Protein AF-A0A3D9KYX1-F1 (afdb_monomer_lite)

Foldseek 3Di:
DVVVVVVVVVVVVVVVCVVVVHDDPVPDPDPPDDPVVVVVVVVVVCVVVVVVLCVVLDVVLSVVLVVLLVVLVVLLVVLVVQCVVDDPSLVVSLVSLVVSLVSLVVSLVSLVVSLVVLVVVLVVVCVVVVDDDPVSVVVSNVSSVSSNVSSVVSNVVSVVSSVVSVVVSVVD

Organism: NCBI:txid1122208

pLDDT: mean 71.14, std 13.79, range [34.53, 92.5]

Sequence (172 aa):
MFTSNLGIFSELNSEYRRTAGLPPVSTLPAEGAPATFGTVICFTLIYTMMFELFVMGGPLFMGLITLTFLIALIVATVNAFAIFGGGEEAAKGLLRLSYVKSIGLLALVLGVLGQMIGLYSAFEAIQEMGSVSPAMLAGGLKVSSITTIWGLICYVLCLLVYLGLSAVAKKQ

Structure (mmCIF, N/CA/C/O backbone):
data_AF-A0A3D9KYX1-F1
#
_entry.id   AF-A0A3D9KYX1-F1
#
loop_
_atom_site.group_PDB
_atom_site.id
_atom_site.type_symbol
_atom_site.label_atom_id
_atom_site.label_alt_id
_atom_site.label_comp_id
_atom_site.label_asym_id
_atom_site.label_entity_id
_atom_site.label_seq_id
_atom_site.pdbx_PDB_ins_code
_atom_site.Cartn_x
_atom_site.Cartn_y
_atom_site.Cartn_z
_atom_site.occupancy
_atom_site.B_iso_or_equiv
_atom_site.auth_seq_id
_atom_site.auth_comp_id
_atom_site.auth_asym_id
_atom_site.auth_atom_id
_atom_site.pdbx_PDB_model_num
ATOM 1 N N . MET A 1 1 ? -10.817 -36.341 11.534 1.00 47.09 1 MET A N 1
ATOM 2 C CA . MET A 1 1 ? -11.054 -35.072 12.263 1.00 47.09 1 MET A CA 1
ATOM 3 C C . MET A 1 1 ? -11.520 -33.926 11.355 1.00 47.09 1 MET A C 1
ATOM 5 O O . MET A 1 1 ? -12.254 -33.075 11.827 1.00 47.09 1 MET A O 1
ATOM 9 N N . PHE A 1 2 ? -11.161 -33.901 10.060 1.00 34.53 2 PHE A N 1
ATOM 10 C CA . PHE A 1 2 ? -11.635 -32.878 9.105 1.00 34.53 2 PHE A CA 1
ATOM 11 C C . PHE A 1 2 ? -13.014 -33.195 8.483 1.00 34.53 2 PHE A C 1
ATOM 13 O O . PHE A 1 2 ? -13.771 -32.296 8.136 1.00 34.53 2 PHE A O 1
ATOM 20 N N . THR A 1 3 ? -13.381 -34.477 8.408 1.00 42.19 3 THR A N 1
ATOM 21 C CA . THR A 1 3 ? -14.666 -34.957 7.870 1.00 42.19 3 THR A CA 1
ATOM 22 C C . THR A 1 3 ? -15.859 -34.739 8.806 1.00 42.19 3 THR A C 1
ATOM 24 O O . THR A 1 3 ? -16.980 -34.600 8.333 1.00 42.19 3 THR A O 1
ATOM 27 N N . SER A 1 4 ? -15.636 -34.643 10.120 1.00 50.91 4 SER A N 1
ATOM 28 C CA . SER A 1 4 ? -16.695 -34.373 11.105 1.00 50.91 4 SER A CA 1
ATOM 29 C C . SER A 1 4 ? -17.150 -32.907 11.114 1.00 50.91 4 SER A C 1
ATOM 31 O O . SER A 1 4 ? -18.307 -32.635 11.410 1.00 50.91 4 SER A O 1
ATOM 33 N N . ASN A 1 5 ? -16.280 -31.960 10.736 1.00 46.38 5 ASN A N 1
ATOM 34 C CA . ASN A 1 5 ? -16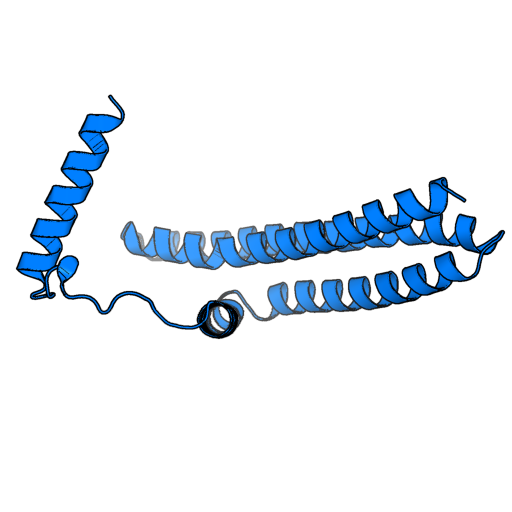.614 -30.528 10.714 1.00 46.38 5 ASN A CA 1
ATOM 35 C C . ASN A 1 5 ? -17.465 -30.116 9.499 1.00 46.38 5 ASN A C 1
ATOM 37 O O . ASN A 1 5 ? -18.283 -29.207 9.606 1.00 46.38 5 ASN A O 1
ATOM 41 N N . LEU A 1 6 ? -17.321 -30.800 8.358 1.00 55.62 6 LEU A N 1
ATOM 42 C CA . LEU A 1 6 ? -18.147 -30.557 7.165 1.00 55.62 6 LEU A CA 1
ATOM 43 C C . LEU A 1 6 ? -19.607 -30.999 7.355 1.00 55.62 6 LEU A C 1
ATOM 45 O O . LEU A 1 6 ? -20.512 -30.330 6.861 1.00 55.62 6 LEU A O 1
ATOM 49 N N . GLY A 1 7 ? -19.837 -32.080 8.110 1.00 57.59 7 GLY A N 1
ATOM 50 C CA . GLY A 1 7 ? -21.184 -32.548 8.453 1.00 57.59 7 GLY A CA 1
ATOM 51 C C . GLY A 1 7 ? -21.952 -31.522 9.286 1.00 57.59 7 GLY A C 1
ATOM 52 O O . GLY A 1 7 ? -23.058 -31.135 8.914 1.00 57.59 7 GLY A O 1
ATOM 53 N N . ILE A 1 8 ? -21.310 -30.982 10.326 1.00 64.88 8 ILE A N 1
ATOM 54 C CA . ILE A 1 8 ? -21.886 -29.946 11.198 1.00 64.88 8 ILE A CA 1
ATOM 55 C C . ILE A 1 8 ? -22.215 -28.677 10.399 1.00 64.88 8 ILE A C 1
ATOM 57 O O . ILE A 1 8 ? -23.277 -28.085 10.574 1.00 64.88 8 ILE A O 1
ATOM 61 N N . PHE A 1 9 ? -21.339 -28.277 9.472 1.00 54.66 9 PHE A N 1
ATOM 62 C CA . PHE A 1 9 ? -21.578 -27.109 8.620 1.00 54.66 9 PHE A CA 1
ATOM 63 C C . PHE A 1 9 ? -22.770 -27.315 7.670 1.00 54.66 9 PHE A C 1
ATOM 65 O O . PHE A 1 9 ? -23.537 -26.386 7.423 1.00 54.66 9 PHE A O 1
ATOM 72 N N . SER A 1 10 ? -22.957 -28.538 7.161 1.00 63.00 10 SER A N 1
ATOM 73 C CA . SER A 1 10 ? -24.098 -28.881 6.305 1.00 63.00 10 SER A CA 1
ATOM 74 C C . SER A 1 10 ? -25.427 -28.926 7.068 1.00 63.00 10 SER A C 1
ATOM 76 O O . SER A 1 10 ? -26.427 -28.415 6.560 1.00 63.00 10 SER A O 1
ATOM 78 N N . GLU A 1 11 ? -25.433 -29.441 8.304 1.00 70.75 11 GLU A N 1
ATOM 79 C CA . GLU A 1 11 ? -26.621 -29.451 9.164 1.00 70.75 11 GLU A CA 1
ATOM 80 C C . GLU A 1 11 ? -27.015 -28.035 9.582 1.00 70.75 11 GLU A C 1
ATOM 82 O O . GLU A 1 11 ? -28.165 -27.651 9.370 1.00 70.75 11 GLU A O 1
ATOM 87 N N . LEU A 1 12 ? -26.059 -27.219 10.047 1.00 70.56 12 LEU A N 1
ATOM 88 C CA . LEU A 1 12 ? -26.297 -25.818 10.417 1.00 70.56 12 LEU A CA 1
ATOM 89 C C . LEU A 1 12 ? -26.833 -24.992 9.243 1.00 70.56 12 LEU A C 1
ATOM 91 O O . LEU A 1 12 ? -27.751 -24.189 9.414 1.00 70.56 12 LEU A O 1
ATOM 95 N N . ASN A 1 13 ? -26.306 -25.209 8.036 1.00 68.06 13 ASN A N 1
ATOM 96 C CA . ASN A 1 13 ? -26.807 -24.548 6.833 1.00 68.06 13 ASN A CA 1
ATOM 97 C C . ASN A 1 13 ? -28.233 -25.012 6.475 1.00 68.06 13 ASN A C 1
ATOM 99 O O . ASN A 1 13 ? -29.047 -24.211 6.016 1.00 68.06 13 ASN A O 1
ATOM 103 N N . SER A 1 14 ? -28.567 -26.287 6.703 1.00 68.38 14 SER A N 1
ATOM 104 C CA . SER A 1 14 ? -29.925 -26.807 6.488 1.00 68.38 14 SER A CA 1
ATOM 105 C C . SER A 1 14 ? -30.936 -26.249 7.502 1.00 68.38 14 SER A C 1
ATOM 107 O O . SER A 1 14 ? -32.067 -25.926 7.129 1.00 68.38 14 SER A O 1
ATOM 109 N N . GLU A 1 15 ? -30.512 -26.067 8.755 1.00 74.56 15 GLU A N 1
ATOM 110 C CA . GLU A 1 15 ? -31.305 -25.509 9.854 1.00 74.56 15 GLU A CA 1
ATOM 111 C C . GLU A 1 15 ? -31.568 -24.008 9.631 1.00 74.56 15 GLU A C 1
ATOM 113 O O . GLU A 1 15 ? -32.704 -23.535 9.728 1.00 74.56 15 GLU A O 1
ATOM 118 N N . TYR A 1 16 ? -30.531 -23.257 9.235 1.00 70.69 16 TYR A N 1
ATOM 119 C CA . TYR A 1 16 ? -30.639 -21.837 8.883 1.00 70.69 16 TYR A CA 1
ATOM 120 C C . TYR A 1 16 ? -31.591 -21.616 7.703 1.00 70.69 16 TYR A C 1
ATOM 122 O O . TYR A 1 16 ? -32.438 -20.728 7.731 1.00 70.69 16 TYR A O 1
ATOM 130 N N . ARG A 1 17 ? -31.522 -22.459 6.669 1.00 65.50 17 ARG A N 1
ATOM 131 C CA . ARG A 1 17 ? -32.430 -22.340 5.517 1.00 65.50 17 ARG A CA 1
ATOM 132 C C . ARG A 1 17 ? -33.873 -22.696 5.864 1.00 65.50 17 ARG A C 1
ATOM 134 O O . ARG A 1 17 ? -34.776 -22.049 5.337 1.00 65.50 17 ARG A O 1
ATOM 141 N N . ARG A 1 18 ? -34.098 -23.657 6.771 1.00 72.62 18 ARG A N 1
ATOM 142 C CA . ARG A 1 18 ? -35.442 -23.975 7.287 1.00 72.62 18 ARG A CA 1
ATOM 143 C C . ARG A 1 18 ? -36.032 -22.832 8.112 1.00 72.62 18 ARG A C 1
ATOM 145 O O . ARG A 1 18 ? -37.211 -22.535 7.954 1.00 72.62 18 ARG A O 1
ATOM 152 N N . THR A 1 19 ? -35.227 -22.170 8.939 1.00 72.00 19 THR A N 1
ATOM 153 C CA . THR A 1 19 ? -35.673 -21.018 9.746 1.00 72.00 19 THR A CA 1
ATOM 154 C C . THR A 1 19 ? -35.854 -19.739 8.922 1.00 72.00 19 THR A C 1
ATOM 156 O O . THR A 1 19 ? -36.752 -18.955 9.211 1.00 72.00 19 THR A O 1
ATOM 159 N N . ALA A 1 20 ? -35.069 -19.551 7.859 1.00 71.56 20 ALA A N 1
ATOM 160 C CA . ALA A 1 20 ? -35.153 -18.398 6.960 1.00 71.56 20 ALA A CA 1
ATOM 161 C C . ALA A 1 20 ? -36.178 -18.552 5.814 1.00 71.56 20 ALA A C 1
ATOM 163 O O . ALA A 1 20 ? -36.307 -17.645 4.994 1.00 71.56 20 ALA A O 1
ATOM 164 N N . GLY A 1 21 ? -36.881 -19.689 5.713 1.00 73.50 21 GLY A N 1
ATOM 165 C CA . GLY A 1 21 ? -37.863 -19.942 4.647 1.00 73.50 21 GLY A CA 1
ATOM 166 C C . GLY A 1 21 ? -37.263 -20.009 3.235 1.00 73.50 21 GLY A C 1
ATOM 167 O O . GLY A 1 21 ? -37.966 -19.791 2.250 1.00 73.50 21 GLY A O 1
ATOM 168 N N . LEU A 1 22 ? -35.960 -20.281 3.120 1.00 72.94 22 LEU A N 1
ATOM 169 C CA . LEU A 1 22 ? -35.251 -20.326 1.843 1.00 72.94 22 LEU A CA 1
ATOM 170 C C . LEU A 1 22 ? -35.467 -21.686 1.156 1.00 72.94 22 LEU A C 1
ATOM 172 O O . LEU A 1 22 ? -35.410 -22.723 1.824 1.00 72.94 22 LEU A O 1
ATOM 176 N N . PRO A 1 23 ? -35.651 -21.722 -0.179 1.00 67.38 23 PRO A N 1
ATOM 177 C CA . PRO A 1 23 ? -35.839 -22.973 -0.910 1.00 67.38 23 PRO A CA 1
ATOM 178 C C . PRO A 1 23 ? -34.606 -23.886 -0.767 1.00 67.38 23 PRO A C 1
ATOM 180 O O . PRO A 1 23 ? -33.501 -23.383 -0.535 1.00 67.38 23 PRO A O 1
ATOM 183 N N . PRO A 1 24 ? -34.739 -25.218 -0.886 1.00 66.69 24 PRO A N 1
ATOM 184 C CA . PRO A 1 24 ? -33.610 -26.145 -0.784 1.00 66.69 24 PRO A CA 1
ATOM 185 C C . PRO A 1 24 ? -32.552 -25.889 -1.877 1.00 66.69 24 PRO A C 1
ATOM 187 O O . PRO A 1 24 ? -32.855 -25.394 -2.959 1.00 66.69 24 PRO A O 1
ATOM 190 N N . VAL A 1 25 ? -31.279 -26.214 -1.601 1.00 64.50 25 VAL A N 1
ATOM 191 C CA . VAL A 1 25 ? -30.144 -25.980 -2.532 1.00 64.50 25 VAL A CA 1
ATOM 192 C C . VAL A 1 25 ? -30.399 -26.594 -3.916 1.00 64.50 25 VAL A C 1
ATOM 194 O O . VAL A 1 25 ? -30.005 -26.016 -4.921 1.00 64.50 25 VAL A O 1
ATOM 197 N N . SER A 1 26 ? -31.099 -27.728 -3.972 1.00 61.50 26 SER A N 1
ATOM 198 C CA . SER A 1 26 ? -31.414 -28.473 -5.197 1.00 61.50 26 SER A CA 1
ATOM 199 C C . SER A 1 26 ? -32.369 -27.762 -6.159 1.00 61.50 26 SER A C 1
ATOM 201 O O . SER A 1 26 ? -32.467 -28.171 -7.311 1.00 61.50 26 SER A O 1
ATOM 203 N N . THR A 1 27 ? -33.080 -26.726 -5.708 1.00 57.34 27 THR A N 1
ATOM 204 C CA . THR A 1 27 ? -34.018 -25.948 -6.535 1.00 57.34 27 THR A CA 1
ATOM 205 C C . THR A 1 27 ? -33.462 -24.588 -6.946 1.00 57.34 27 THR A C 1
ATOM 207 O O . THR A 1 27 ? -34.166 -23.810 -7.586 1.00 57.34 27 THR A O 1
ATOM 210 N N . LEU A 1 28 ? -32.219 -24.267 -6.567 1.00 59.72 28 LEU A N 1
ATOM 211 C CA . LEU A 1 28 ? -31.552 -23.085 -7.099 1.00 59.72 28 LEU A CA 1
ATOM 212 C C . LEU A 1 28 ? -31.251 -23.336 -8.584 1.00 59.72 28 LEU A C 1
ATOM 214 O O . LEU A 1 28 ? -30.754 -24.415 -8.915 1.00 59.72 28 LEU A O 1
ATOM 218 N N . PRO A 1 29 ? -31.574 -22.388 -9.483 1.00 55.09 29 PRO A N 1
ATOM 219 C CA . PRO A 1 29 ? -31.278 -22.546 -10.898 1.00 55.09 29 PRO A CA 1
ATOM 220 C C . PRO A 1 29 ? -29.787 -22.848 -11.054 1.00 55.09 29 PRO A C 1
ATOM 222 O O . PRO A 1 29 ? -28.949 -22.107 -10.539 1.00 55.09 29 PRO A O 1
ATOM 225 N N . ALA A 1 30 ? -29.472 -23.965 -11.719 1.00 54.44 30 ALA A N 1
ATOM 226 C CA . ALA A 1 30 ? -28.104 -24.325 -12.054 1.00 54.44 30 ALA A CA 1
ATOM 227 C C . ALA A 1 30 ? -27.463 -23.128 -12.759 1.00 54.44 30 ALA A C 1
ATOM 229 O O . ALA A 1 30 ? -28.029 -22.595 -13.715 1.00 54.44 30 ALA A O 1
ATOM 230 N N . GLU A 1 31 ? -26.333 -22.684 -12.220 1.00 51.78 31 GLU A N 1
ATOM 231 C CA . GLU A 1 31 ? -25.601 -21.475 -12.577 1.00 51.78 31 GLU A CA 1
ATOM 232 C C . GLU A 1 31 ? -25.068 -21.569 -14.022 1.00 51.78 31 GLU A C 1
ATOM 234 O O . GLU A 1 31 ? -23.900 -21.828 -14.280 1.00 51.78 31 GLU A O 1
ATOM 239 N N . GLY A 1 32 ? -25.972 -21.428 -14.990 1.00 51.12 32 GLY A N 1
ATOM 240 C CA . GLY A 1 32 ? -25.722 -21.447 -16.430 1.00 51.12 32 GLY A CA 1
ATOM 241 C C . GLY A 1 32 ? -25.539 -20.046 -17.010 1.00 51.12 32 GLY A C 1
ATOM 242 O O . GLY A 1 32 ? -25.923 -19.800 -18.151 1.00 51.12 32 GLY A O 1
ATOM 243 N N . ALA A 1 33 ? -25.003 -19.109 -16.226 1.00 47.16 33 ALA A N 1
ATOM 244 C CA . ALA A 1 33 ? -24.619 -17.795 -16.724 1.00 47.16 33 ALA A CA 1
ATOM 245 C C . ALA A 1 33 ? -23.206 -17.875 -17.330 1.00 47.16 33 ALA A C 1
ATOM 247 O O . ALA A 1 33 ? -22.332 -18.522 -16.749 1.00 47.16 33 ALA A O 1
ATOM 248 N N . PRO A 1 34 ? -22.938 -17.232 -18.482 1.00 43.62 34 PRO A N 1
ATOM 249 C CA . PRO A 1 34 ? -21.597 -17.211 -19.054 1.00 43.62 34 PRO A CA 1
ATOM 250 C C . PRO A 1 34 ? -20.625 -16.632 -18.018 1.00 43.62 34 PRO A C 1
ATOM 252 O O . PRO A 1 34 ? -20.853 -15.540 -17.494 1.00 43.62 34 PRO A O 1
ATOM 255 N N . ALA A 1 35 ? -19.541 -17.359 -17.724 1.00 50.03 35 ALA A N 1
ATOM 256 C CA . ALA A 1 35 ? -18.543 -17.022 -16.698 1.00 50.03 35 ALA A CA 1
ATOM 257 C C . ALA A 1 35 ? -17.972 -15.588 -16.822 1.00 50.03 35 ALA A C 1
ATOM 259 O O . ALA A 1 35 ? -17.441 -15.021 -15.867 1.00 50.03 35 ALA A O 1
ATOM 260 N N . THR A 1 36 ? -18.129 -14.958 -17.985 1.00 48.09 36 THR A N 1
ATOM 261 C CA . THR A 1 36 ? -17.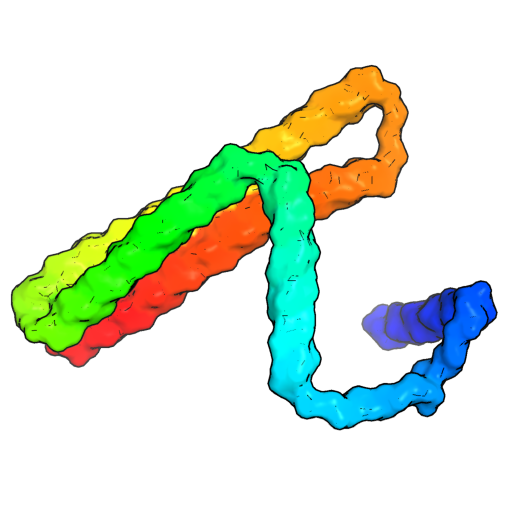747 -13.572 -18.260 1.00 48.09 36 THR A CA 1
ATOM 262 C C . THR A 1 36 ? -18.683 -12.537 -17.623 1.00 48.09 36 THR A C 1
ATOM 264 O O . THR A 1 36 ? -18.203 -11.502 -17.173 1.00 48.09 36 THR A O 1
ATOM 267 N N . PHE A 1 37 ? -19.989 -12.801 -17.502 1.00 42.56 37 PHE A N 1
ATOM 268 C CA . PHE A 1 37 ? -20.960 -11.841 -16.951 1.00 42.56 37 PHE A CA 1
ATOM 269 C C . PHE A 1 37 ? -20.923 -11.806 -15.416 1.00 42.56 37 PHE A C 1
ATOM 271 O O . PHE A 1 37 ? -20.975 -10.733 -14.817 1.00 42.56 37 PHE A O 1
ATOM 278 N N . GLY A 1 38 ? -20.726 -12.967 -14.780 1.00 46.81 38 GLY A N 1
ATOM 279 C CA . GLY A 1 38 ? -20.524 -13.071 -13.331 1.00 46.81 38 GLY A CA 1
ATOM 280 C C . GLY A 1 38 ? -19.222 -12.414 -12.869 1.00 46.81 38 GLY A C 1
ATOM 281 O O . GLY A 1 38 ? -19.221 -11.705 -11.868 1.00 46.81 38 GLY A O 1
ATOM 282 N N . THR A 1 39 ? -18.132 -12.558 -13.634 1.00 50.03 39 THR A N 1
ATOM 283 C CA . THR A 1 39 ? -16.850 -11.907 -13.311 1.00 50.03 39 THR A CA 1
ATOM 284 C C . THR A 1 39 ? -16.951 -10.386 -13.426 1.00 50.03 39 THR A C 1
ATOM 286 O O . THR A 1 39 ? -16.474 -9.694 -12.537 1.00 50.03 39 THR A O 1
ATOM 289 N N . VAL A 1 40 ? -17.617 -9.850 -14.459 1.00 44.94 40 VAL A N 1
ATOM 290 C CA . VAL A 1 40 ? -17.799 -8.394 -14.630 1.00 44.94 40 VAL A CA 1
ATOM 291 C C . VAL A 1 40 ? -18.734 -7.818 -13.564 1.00 44.94 40 VAL A C 1
ATOM 293 O O . VAL A 1 40 ? -18.394 -6.809 -12.960 1.00 44.94 40 VAL A O 1
ATOM 296 N N . ILE A 1 41 ? -19.854 -8.477 -13.252 1.00 50.56 41 ILE A N 1
ATOM 297 C CA . ILE A 1 41 ? -20.767 -8.041 -12.182 1.00 50.56 41 ILE A CA 1
ATOM 298 C C . ILE A 1 41 ? -20.092 -8.126 -10.814 1.00 50.56 41 ILE A C 1
ATOM 300 O O . ILE A 1 41 ? -20.242 -7.212 -10.015 1.00 50.56 41 ILE A O 1
ATOM 304 N N . CYS A 1 42 ? -19.313 -9.172 -10.543 1.00 43.62 42 CYS A N 1
ATOM 305 C CA . CYS A 1 42 ? -18.551 -9.291 -9.305 1.00 43.62 42 CYS A CA 1
ATOM 306 C C . CYS A 1 42 ? -17.451 -8.224 -9.234 1.00 43.62 42 CYS A C 1
ATOM 308 O O . CYS A 1 42 ? -17.300 -7.586 -8.201 1.00 43.62 42 CYS A O 1
ATOM 310 N N . PHE A 1 43 ? -16.752 -7.939 -10.338 1.00 45.66 43 PHE A N 1
ATOM 311 C CA . PHE A 1 43 ? -15.741 -6.881 -10.408 1.00 45.66 43 PHE A CA 1
ATOM 312 C C . PHE A 1 43 ? -16.358 -5.490 -10.212 1.00 45.66 43 PHE A C 1
ATOM 314 O O . PHE A 1 43 ? -15.796 -4.685 -9.478 1.00 45.66 43 PHE A O 1
ATOM 321 N N . THR A 1 44 ? -17.537 -5.223 -10.784 1.00 48.78 44 THR A N 1
ATOM 322 C CA . THR A 1 44 ? -18.292 -3.970 -10.611 1.00 48.78 44 THR A CA 1
ATOM 323 C C . THR A 1 44 ? -18.931 -3.857 -9.225 1.00 48.78 44 THR A C 1
ATOM 325 O O . THR A 1 44 ? -18.878 -2.784 -8.639 1.00 48.78 44 THR A O 1
ATOM 328 N N . LEU A 1 45 ? -19.477 -4.936 -8.654 1.00 47.12 45 LEU A N 1
ATOM 329 C CA . LEU A 1 45 ? -20.019 -4.960 -7.289 1.00 47.12 45 LEU A CA 1
ATOM 330 C C . LEU A 1 45 ? -18.909 -4.813 -6.249 1.00 47.12 45 LEU A C 1
ATOM 332 O O . LEU A 1 45 ? -19.073 -4.049 -5.307 1.00 47.12 45 LEU A O 1
ATOM 336 N N . ILE A 1 46 ? -17.765 -5.474 -6.437 1.00 51.88 46 ILE A N 1
ATOM 337 C CA . ILE A 1 46 ? -16.565 -5.278 -5.617 1.00 51.88 46 ILE A CA 1
ATOM 338 C C . ILE A 1 46 ? -16.089 -3.831 -5.751 1.00 51.88 46 ILE A C 1
ATOM 340 O O . ILE A 1 46 ? -15.866 -3.198 -4.729 1.00 51.88 46 ILE A O 1
ATOM 344 N N . TYR A 1 47 ? -16.026 -3.263 -6.961 1.00 55.19 47 TYR A N 1
ATOM 345 C CA . TYR A 1 47 ? -15.677 -1.850 -7.156 1.00 55.19 47 TYR A CA 1
ATOM 346 C C . TYR A 1 47 ? -16.659 -0.893 -6.466 1.00 55.19 47 TYR A C 1
ATOM 348 O O . TYR A 1 47 ? -16.226 0.046 -5.806 1.00 55.19 47 TYR A O 1
ATOM 356 N N . THR A 1 48 ? -17.967 -1.134 -6.570 1.00 48.34 48 THR A N 1
ATOM 357 C CA . THR A 1 48 ? -19.017 -0.327 -5.931 1.00 48.34 48 THR A CA 1
ATOM 358 C C . THR A 1 48 ? -18.992 -0.460 -4.405 1.00 48.34 48 THR A C 1
ATOM 360 O O . THR A 1 48 ? -19.056 0.554 -3.713 1.00 48.34 48 THR A O 1
ATOM 363 N N . MET A 1 49 ? -18.825 -1.670 -3.857 1.00 51.25 49 MET A N 1
ATOM 364 C CA . MET A 1 49 ? -18.676 -1.884 -2.410 1.00 51.25 49 MET A CA 1
ATOM 365 C C . MET A 1 49 ? -17.351 -1.324 -1.882 1.00 51.25 49 MET A C 1
ATOM 367 O O . MET A 1 49 ? -17.286 -0.852 -0.748 1.00 51.25 49 MET A O 1
ATOM 371 N N . MET A 1 50 ? -16.300 -1.338 -2.703 1.00 56.19 50 MET A N 1
ATOM 372 C CA . MET A 1 50 ? -15.035 -0.682 -2.399 1.00 56.19 50 MET A CA 1
ATOM 373 C C . MET A 1 50 ? -15.171 0.835 -2.434 1.00 56.19 50 MET A C 1
ATOM 375 O O . MET A 1 50 ? -14.548 1.465 -1.598 1.00 56.19 50 MET A O 1
ATOM 379 N N . PHE A 1 51 ? -15.982 1.429 -3.317 1.00 49.97 51 PHE A N 1
ATOM 380 C CA . PHE A 1 51 ? -16.163 2.885 -3.397 1.00 49.97 51 PHE A CA 1
ATOM 381 C C . PHE A 1 51 ? -16.909 3.444 -2.175 1.00 49.97 51 PHE A C 1
ATOM 383 O O . PHE A 1 51 ? -16.474 4.431 -1.589 1.00 49.97 51 PHE A O 1
ATOM 390 N N . GLU A 1 52 ? -17.961 2.764 -1.715 1.00 49.62 52 GLU A N 1
ATOM 391 C CA . GLU A 1 52 ? -18.672 3.100 -0.468 1.00 49.62 52 GLU A CA 1
ATOM 392 C C . GLU A 1 52 ? -17.751 2.986 0.765 1.00 49.62 52 GLU A C 1
ATOM 394 O O . GLU A 1 52 ? -17.738 3.866 1.627 1.00 49.62 52 GLU A O 1
ATOM 399 N N . LEU A 1 53 ? -16.891 1.957 0.826 1.00 49.81 53 LEU A N 1
ATOM 400 C CA . LEU A 1 53 ? -15.918 1.815 1.920 1.00 49.81 53 LEU A CA 1
ATOM 401 C C . LEU A 1 53 ? -14.663 2.693 1.765 1.00 49.81 53 LEU A C 1
ATOM 403 O O . LEU A 1 53 ? -14.028 3.010 2.765 1.00 49.81 53 LEU A O 1
ATOM 407 N N . PHE A 1 54 ? -14.329 3.137 0.553 1.00 50.31 54 PHE A N 1
ATOM 408 C CA . PHE A 1 54 ? -13.289 4.130 0.246 1.00 50.31 54 PHE A CA 1
ATOM 409 C C . PHE A 1 54 ? -13.713 5.521 0.725 1.00 50.31 54 PHE A C 1
ATOM 411 O O . PHE A 1 54 ? -12.883 6.282 1.221 1.00 50.31 54 PHE A O 1
ATOM 418 N N . VAL A 1 55 ? -15.012 5.827 0.649 1.00 52.38 55 VAL A N 1
ATOM 419 C CA . VAL A 1 55 ? -15.606 7.033 1.240 1.00 52.38 55 VAL A CA 1
ATOM 420 C C . VAL A 1 55 ? -15.629 6.940 2.776 1.00 52.38 55 VAL A C 1
ATOM 422 O O . VAL A 1 55 ? -15.357 7.940 3.438 1.00 52.38 55 VAL A O 1
ATOM 425 N N . MET A 1 56 ? -15.843 5.749 3.357 1.00 55.06 56 MET A N 1
ATOM 426 C CA . MET A 1 56 ? -15.766 5.533 4.818 1.00 55.06 56 MET A CA 1
ATOM 427 C C . MET A 1 56 ? -14.336 5.479 5.384 1.00 55.06 56 MET A C 1
ATOM 429 O O . MET A 1 56 ? -14.117 5.894 6.517 1.00 55.06 56 MET A O 1
ATOM 433 N N . GLY A 1 57 ? -13.355 4.986 4.622 1.00 56.38 57 GLY A N 1
ATOM 434 C CA . GLY A 1 57 ? -11.954 4.829 5.044 1.00 56.38 57 GLY A CA 1
ATOM 435 C C . GLY A 1 57 ? -11.153 6.134 5.136 1.00 56.38 57 GLY A C 1
ATOM 436 O O . GLY A 1 57 ? -9.962 6.104 5.446 1.00 56.38 57 GLY A O 1
ATOM 437 N N . GLY A 1 58 ? -11.792 7.276 4.875 1.00 67.81 58 GLY A N 1
ATOM 438 C CA . GLY A 1 58 ? -11.179 8.596 4.939 1.00 67.81 58 GLY A CA 1
ATOM 439 C C . GLY A 1 58 ? -10.616 9.050 3.582 1.00 67.81 58 GLY A C 1
ATOM 440 O O . GLY A 1 58 ? -9.688 8.424 3.062 1.00 67.81 58 GLY A O 1
ATOM 441 N N . PRO A 1 59 ? -11.084 10.189 3.031 1.00 70.38 59 PRO A N 1
ATOM 442 C CA . PRO A 1 59 ? -10.630 10.711 1.736 1.00 70.38 59 PRO A CA 1
ATOM 443 C C . PRO A 1 59 ? -9.113 10.948 1.634 1.00 70.38 59 PRO A C 1
ATOM 445 O O . PRO A 1 59 ? -8.548 10.888 0.544 1.00 70.38 59 PRO A O 1
ATOM 448 N N . LEU A 1 60 ? -8.440 11.204 2.763 1.00 70.69 60 LEU A N 1
ATOM 449 C CA . LEU A 1 60 ? -7.015 11.546 2.812 1.00 70.69 60 LEU A CA 1
ATOM 450 C C . LEU A 1 60 ? -6.091 10.378 2.433 1.00 70.69 60 LEU A C 1
ATOM 452 O O . LEU A 1 60 ? -5.274 10.519 1.524 1.00 70.69 60 LEU A O 1
ATOM 456 N N . PHE A 1 61 ? -6.208 9.222 3.097 1.00 71.81 61 PHE A N 1
ATOM 457 C CA . PHE A 1 61 ? -5.304 8.082 2.861 1.00 71.81 61 PHE A CA 1
ATOM 458 C C . PHE A 1 61 ? -5.576 7.407 1.529 1.00 71.81 61 PHE A C 1
ATOM 460 O O . PHE A 1 61 ? -4.652 7.054 0.798 1.00 71.81 61 PHE A O 1
ATOM 467 N N . MET A 1 62 ? -6.851 7.296 1.183 1.00 72.38 62 MET A N 1
ATOM 468 C CA . MET A 1 62 ? -7.263 6.751 -0.095 1.00 72.38 62 MET A CA 1
ATOM 469 C C . MET A 1 62 ? -6.841 7.659 -1.263 1.00 72.38 62 MET A C 1
ATOM 471 O O . MET A 1 62 ? -6.276 7.171 -2.243 1.00 72.38 62 MET A O 1
ATOM 475 N N . GLY A 1 63 ? -6.969 8.984 -1.133 1.00 75.06 63 GLY A N 1
ATOM 476 C CA . GLY A 1 63 ? -6.435 9.945 -2.106 1.00 75.06 63 GLY A CA 1
ATOM 477 C C . GLY A 1 63 ? -4.916 9.832 -2.287 1.00 75.06 63 GLY A C 1
ATOM 478 O O . GLY A 1 63 ? -4.429 9.766 -3.417 1.00 75.06 63 GLY A O 1
ATOM 479 N N . LEU A 1 64 ? -4.168 9.713 -1.186 1.00 80.50 64 LEU A N 1
ATOM 480 C CA . LEU A 1 64 ? -2.712 9.522 -1.197 1.00 80.50 64 LEU A CA 1
ATOM 481 C C . LEU A 1 64 ? -2.287 8.225 -1.900 1.00 80.50 64 LEU A C 1
ATOM 483 O O . LEU A 1 64 ? -1.386 8.252 -2.743 1.00 80.50 64 LEU A O 1
ATOM 487 N N . ILE A 1 65 ? -2.940 7.096 -1.610 1.00 78.25 65 ILE A N 1
ATOM 488 C CA . ILE A 1 65 ? -2.629 5.813 -2.260 1.00 78.25 65 ILE A CA 1
ATOM 489 C C . ILE A 1 65 ? -2.927 5.896 -3.761 1.00 78.25 65 ILE A C 1
ATOM 491 O O . ILE A 1 65 ? -2.105 5.469 -4.570 1.00 78.25 65 ILE A O 1
ATOM 495 N N . THR A 1 66 ? -4.052 6.503 -4.147 1.00 77.81 66 THR A N 1
ATOM 496 C CA . THR A 1 66 ? -4.433 6.649 -5.563 1.00 77.81 66 THR A CA 1
ATOM 497 C C . THR A 1 66 ? -3.464 7.556 -6.324 1.00 77.81 66 THR A C 1
ATOM 499 O O . THR A 1 66 ? -3.083 7.246 -7.452 1.00 77.81 66 THR A O 1
ATOM 502 N N . LEU A 1 67 ? -2.999 8.641 -5.699 1.00 81.69 67 LEU A N 1
ATOM 503 C CA . LEU A 1 67 ? -1.979 9.520 -6.271 1.00 81.69 67 LEU A CA 1
ATOM 504 C C . LEU A 1 67 ? -0.656 8.773 -6.478 1.00 81.69 67 LEU A C 1
ATOM 506 O O . LEU A 1 67 ? -0.050 8.849 -7.545 1.00 81.69 67 LEU A O 1
ATOM 510 N N . THR A 1 68 ? -0.237 8.003 -5.474 1.00 80.12 68 THR A N 1
ATOM 511 C CA . THR A 1 68 ? 0.984 7.190 -5.549 1.00 80.12 68 THR A CA 1
ATOM 512 C C . THR A 1 68 ? 0.868 6.129 -6.646 1.00 80.12 68 THR A C 1
ATOM 514 O O . THR A 1 68 ? 1.823 5.893 -7.385 1.00 80.12 68 THR A O 1
ATOM 517 N N . PHE A 1 69 ? -0.318 5.536 -6.809 1.00 78.25 69 PHE A N 1
ATOM 518 C CA . PHE A 1 69 ? -0.612 4.578 -7.871 1.00 78.25 69 PHE A CA 1
ATOM 519 C C . PHE A 1 69 ? -0.571 5.216 -9.267 1.00 78.25 69 PHE A C 1
ATOM 521 O O . PHE A 1 69 ? 0.020 4.639 -10.175 1.00 78.25 69 PHE A O 1
ATOM 528 N N . LEU A 1 70 ? -1.113 6.427 -9.443 1.00 79.69 70 LEU A N 1
ATOM 529 C CA . LEU A 1 70 ? -1.007 7.173 -10.704 1.00 79.69 70 LEU A CA 1
ATOM 530 C C . LEU A 1 70 ? 0.449 7.461 -11.078 1.00 79.69 70 LEU A C 1
ATOM 532 O O . LEU A 1 70 ? 0.850 7.230 -12.219 1.00 79.69 70 LEU A O 1
ATOM 536 N N . ILE A 1 71 ? 1.256 7.910 -10.113 1.00 83.81 71 ILE A N 1
ATOM 537 C CA . ILE A 1 71 ? 2.691 8.135 -10.322 1.00 83.81 71 ILE A CA 1
ATOM 538 C C . ILE A 1 71 ? 3.375 6.818 -10.709 1.00 83.81 71 ILE A C 1
ATOM 540 O O . ILE A 1 71 ? 4.135 6.785 -11.677 1.00 83.81 71 ILE A O 1
ATOM 544 N N . ALA A 1 72 ? 3.073 5.718 -10.013 1.00 78.19 72 ALA A N 1
ATOM 545 C CA . ALA A 1 72 ? 3.613 4.401 -10.341 1.00 78.19 72 ALA A CA 1
ATOM 546 C C . ALA A 1 72 ? 3.244 3.958 -11.766 1.00 78.19 72 ALA A C 1
ATOM 548 O O . ALA A 1 72 ? 4.092 3.402 -12.461 1.00 78.19 72 ALA A O 1
ATOM 549 N N . LEU A 1 73 ? 2.024 4.247 -12.229 1.00 78.19 73 LEU A N 1
ATOM 550 C CA . LEU A 1 73 ? 1.547 3.902 -13.571 1.00 78.19 73 LEU A CA 1
ATOM 551 C C . LEU A 1 73 ? 2.305 4.686 -14.657 1.00 78.19 73 LEU A C 1
ATOM 553 O O . LEU A 1 73 ? 2.767 4.096 -15.637 1.00 78.19 73 LEU A O 1
ATOM 557 N N . ILE A 1 74 ? 2.502 5.994 -14.456 1.00 83.00 74 ILE A N 1
ATOM 558 C CA . ILE A 1 74 ? 3.285 6.850 -15.367 1.00 83.00 74 ILE A CA 1
ATOM 559 C C . ILE A 1 74 ? 4.730 6.349 -15.444 1.00 83.00 74 ILE A C 1
ATOM 561 O O . ILE A 1 74 ? 5.278 6.146 -16.526 1.00 83.00 74 ILE A O 1
ATOM 565 N N . VAL A 1 75 ? 5.354 6.095 -14.293 1.00 79.06 75 VAL A N 1
ATOM 566 C CA . VAL A 1 75 ? 6.734 5.604 -14.249 1.00 79.06 75 VAL A CA 1
ATOM 567 C C . VAL A 1 75 ? 6.826 4.216 -14.894 1.00 79.06 75 VAL A C 1
ATOM 569 O O . VAL A 1 75 ? 7.747 3.975 -15.672 1.00 79.06 75 VAL A O 1
ATOM 572 N N . ALA A 1 76 ? 5.870 3.315 -14.658 1.00 73.19 76 ALA A N 1
ATOM 573 C CA . ALA A 1 76 ? 5.838 1.988 -15.271 1.00 73.19 76 ALA A CA 1
ATOM 574 C C . ALA A 1 76 ? 5.729 2.047 -16.806 1.00 73.19 76 ALA A C 1
ATOM 576 O O . ALA A 1 76 ? 6.452 1.326 -17.493 1.00 73.19 76 ALA A O 1
ATOM 577 N N . THR A 1 77 ? 4.888 2.931 -17.354 1.00 75.75 77 THR A N 1
ATOM 578 C CA . THR A 1 77 ? 4.734 3.100 -18.813 1.00 75.75 77 THR A CA 1
ATOM 579 C C . THR A 1 77 ? 5.970 3.712 -19.472 1.00 75.75 77 THR A C 1
ATOM 581 O O . THR A 1 77 ? 6.407 3.215 -20.511 1.00 75.75 77 THR A O 1
ATOM 584 N N . VAL A 1 78 ? 6.593 4.722 -18.856 1.00 76.06 78 VAL A N 1
ATOM 585 C CA . VAL A 1 78 ? 7.858 5.307 -19.346 1.00 76.06 78 VAL A CA 1
ATOM 586 C C . VAL A 1 78 ? 8.991 4.275 -19.325 1.00 76.06 78 VAL A C 1
ATOM 588 O O . VAL A 1 78 ? 9.767 4.182 -20.275 1.00 76.06 78 VAL A O 1
ATOM 591 N N . ASN A 1 79 ? 9.077 3.467 -18.265 1.00 70.56 79 ASN A N 1
ATOM 592 C CA . ASN A 1 79 ? 10.085 2.413 -18.158 1.00 70.56 79 ASN A CA 1
ATOM 593 C C . ASN A 1 79 ? 9.860 1.275 -19.156 1.00 70.56 79 ASN A C 1
ATOM 595 O O . ASN A 1 79 ? 10.832 0.772 -19.715 1.00 70.56 79 ASN A O 1
ATOM 599 N N . ALA A 1 80 ? 8.605 0.893 -19.411 1.00 70.75 80 ALA A N 1
ATOM 600 C CA . ALA A 1 80 ? 8.284 -0.085 -20.444 1.00 70.75 80 ALA A CA 1
ATOM 601 C C . ALA A 1 80 ? 8.798 0.391 -21.811 1.00 70.75 80 ALA A C 1
ATOM 603 O O . ALA A 1 80 ? 9.552 -0.332 -22.453 1.00 70.75 80 ALA A O 1
ATOM 604 N N . PHE A 1 81 ? 8.494 1.633 -22.208 1.00 72.19 81 PHE A N 1
ATOM 605 C CA . PHE A 1 81 ? 8.974 2.212 -23.470 1.00 72.19 81 PHE A CA 1
ATOM 606 C C . PHE A 1 81 ? 10.505 2.299 -23.564 1.00 72.19 81 PHE A C 1
ATOM 608 O O . PHE A 1 81 ? 11.067 1.993 -24.612 1.00 72.19 81 PHE A O 1
ATOM 615 N N . ALA A 1 82 ? 11.188 2.678 -22.479 1.00 67.31 82 ALA A N 1
ATOM 616 C CA . ALA A 1 82 ? 12.646 2.819 -22.468 1.00 67.31 82 ALA A CA 1
ATOM 617 C C . ALA A 1 82 ? 13.388 1.483 -22.678 1.00 67.31 82 ALA A C 1
ATOM 619 O O . ALA A 1 82 ? 14.430 1.462 -23.328 1.00 67.31 82 ALA A O 1
ATOM 620 N N . ILE A 1 83 ? 12.851 0.364 -22.176 1.00 66.25 83 ILE A N 1
ATOM 621 C CA . ILE A 1 83 ? 13.462 -0.966 -22.353 1.00 66.25 83 ILE A CA 1
ATOM 622 C C . ILE A 1 83 ? 13.302 -1.474 -23.794 1.00 66.25 83 ILE A C 1
ATOM 624 O O . ILE A 1 83 ? 14.205 -2.129 -24.309 1.00 66.25 83 ILE A O 1
ATOM 628 N N . PHE A 1 84 ? 12.201 -1.139 -24.476 1.00 66.81 84 PHE A N 1
ATOM 629 C CA . PHE A 1 84 ? 11.997 -1.525 -25.879 1.00 66.81 84 PHE A CA 1
ATOM 630 C C . PHE A 1 84 ? 12.941 -0.807 -26.861 1.00 66.81 84 PHE A C 1
ATOM 632 O O . PHE A 1 84 ? 13.118 -1.292 -27.975 1.00 66.81 84 PHE A O 1
ATOM 639 N N . GLY A 1 85 ? 13.565 0.310 -26.461 1.00 65.88 85 GLY A N 1
ATOM 640 C CA . GLY A 1 85 ? 14.484 1.080 -27.307 1.00 65.88 85 GLY A CA 1
ATOM 641 C C . GLY A 1 85 ? 15.843 0.417 -27.577 1.00 65.88 85 GLY A C 1
ATOM 642 O O . GLY A 1 85 ? 16.461 0.750 -28.582 1.00 65.88 85 GLY A O 1
ATOM 643 N N . GLY A 1 86 ? 16.277 -0.534 -26.734 1.00 60.50 86 GLY A N 1
ATOM 644 C CA . GLY A 1 86 ? 17.553 -1.262 -26.856 1.00 60.50 86 GLY A CA 1
ATOM 645 C C . GLY A 1 86 ? 18.821 -0.395 -26.694 1.00 60.50 86 GLY A C 1
ATOM 646 O O . GLY A 1 86 ? 18.882 0.745 -27.141 1.00 60.50 86 GLY A O 1
ATOM 647 N N . GLY A 1 87 ? 19.874 -0.926 -26.055 1.00 70.00 87 GLY A N 1
ATOM 648 C CA . GLY A 1 87 ? 21.186 -0.255 -25.924 1.00 70.00 87 GLY A CA 1
ATOM 649 C C . GLY A 1 87 ? 21.477 0.357 -24.542 1.00 70.00 87 GLY A C 1
ATOM 650 O O . GLY A 1 87 ? 20.965 -0.117 -23.530 1.00 70.00 87 GLY A O 1
ATOM 651 N N . GLU A 1 88 ? 22.311 1.407 -24.471 1.00 66.25 88 GLU A N 1
ATOM 652 C CA . GLU A 1 88 ? 22.733 2.070 -23.210 1.00 66.25 88 GLU A CA 1
ATOM 653 C C . GLU A 1 88 ? 21.537 2.563 -22.362 1.00 66.25 88 GLU A C 1
ATOM 655 O O . GLU A 1 88 ? 21.574 2.577 -21.128 1.00 66.25 88 GLU A O 1
ATOM 660 N N . GLU A 1 89 ? 20.426 2.890 -23.025 1.00 65.50 89 GLU A N 1
ATOM 661 C CA . GLU A 1 89 ? 19.177 3.318 -22.393 1.00 65.50 89 GLU A CA 1
ATOM 662 C C . GLU A 1 89 ? 18.471 2.190 -21.613 1.00 65.50 89 GLU A C 1
ATOM 664 O O . GLU A 1 89 ? 17.769 2.474 -20.640 1.00 65.50 89 GLU A O 1
ATOM 669 N N . ALA A 1 90 ? 18.718 0.910 -21.929 1.00 64.12 90 ALA A N 1
ATOM 670 C CA . ALA A 1 90 ? 18.188 -0.222 -21.161 1.00 64.12 90 ALA A CA 1
ATOM 671 C C . ALA A 1 90 ? 18.854 -0.339 -19.777 1.00 64.12 90 ALA A C 1
ATOM 673 O O . ALA A 1 90 ? 18.180 -0.600 -18.776 1.00 64.12 90 ALA A O 1
ATOM 674 N N . ALA A 1 91 ? 20.160 -0.058 -19.686 1.00 65.38 91 ALA A N 1
ATOM 675 C CA . ALA A 1 91 ? 20.883 -0.025 -18.414 1.00 65.38 91 ALA A CA 1
ATOM 676 C C . ALA A 1 91 ? 20.391 1.125 -17.513 1.00 65.38 91 ALA A C 1
ATOM 678 O O . ALA A 1 91 ? 20.171 0.930 -16.314 1.00 65.38 91 ALA A O 1
ATOM 679 N N . LYS A 1 92 ? 20.121 2.306 -18.089 1.00 67.00 92 LYS A N 1
ATOM 680 C CA . LYS A 1 92 ? 19.460 3.417 -17.373 1.00 67.00 92 LYS A CA 1
ATOM 681 C C . LYS A 1 92 ? 18.009 3.080 -17.001 1.00 67.00 92 LYS A C 1
ATOM 683 O O . LYS A 1 92 ? 17.554 3.465 -15.923 1.00 67.00 92 LYS A O 1
ATOM 688 N N . GLY A 1 93 ? 17.295 2.328 -17.840 1.00 67.06 93 GLY A N 1
ATOM 689 C CA . GLY A 1 93 ? 15.949 1.815 -17.567 1.00 67.06 93 GLY A CA 1
ATOM 690 C C . GLY A 1 93 ? 15.891 0.898 -16.341 1.00 67.06 93 GLY A C 1
ATOM 691 O O . GLY A 1 93 ? 14.991 1.030 -15.516 1.00 67.06 93 GLY A O 1
ATOM 692 N N . LEU A 1 94 ? 16.895 0.038 -16.140 1.00 67.75 94 LEU A N 1
ATOM 693 C CA . LEU A 1 94 ? 17.002 -0.811 -14.945 1.00 67.75 94 LEU A CA 1
ATOM 694 C C . LEU A 1 94 ? 17.151 -0.003 -13.646 1.00 67.75 94 LEU A C 1
ATOM 696 O O . LEU A 1 94 ? 16.528 -0.339 -12.635 1.00 67.75 94 LEU A O 1
ATOM 700 N N . LEU A 1 95 ? 17.932 1.083 -13.672 1.00 69.62 95 LEU A N 1
ATOM 701 C CA . LEU A 1 95 ? 18.054 1.997 -12.530 1.00 69.62 95 LEU A CA 1
ATOM 702 C C . LEU A 1 95 ? 16.712 2.676 -12.228 1.00 69.62 95 LEU A C 1
ATOM 704 O O . LEU A 1 95 ? 16.290 2.728 -11.073 1.00 69.62 95 LEU A O 1
ATOM 708 N N . ARG A 1 96 ? 15.998 3.126 -13.269 1.00 68.25 96 ARG A N 1
ATOM 709 C CA . ARG A 1 96 ? 14.658 3.724 -13.154 1.00 68.25 96 ARG A CA 1
ATOM 710 C C . ARG A 1 96 ? 13.603 2.727 -12.646 1.00 68.25 96 ARG A C 1
ATOM 712 O O . ARG A 1 96 ? 12.715 3.114 -11.887 1.00 68.25 96 ARG A O 1
ATOM 719 N N . LEU A 1 97 ? 13.749 1.440 -12.957 1.00 70.69 97 LEU A N 1
ATOM 720 C CA . LEU A 1 97 ? 12.905 0.354 -12.447 1.00 70.69 97 LEU A CA 1
ATOM 721 C C . LEU A 1 97 ? 12.963 0.215 -10.921 1.00 70.69 97 LEU A C 1
ATOM 723 O O . LEU A 1 97 ? 11.949 -0.082 -10.290 1.00 70.69 97 LEU A O 1
ATOM 727 N N . SER A 1 98 ? 14.128 0.455 -10.310 1.00 76.31 98 SER A N 1
ATOM 728 C CA . SER A 1 98 ? 14.262 0.412 -8.848 1.00 76.31 98 SER A CA 1
ATOM 729 C C . SER A 1 98 ? 13.343 1.426 -8.162 1.00 76.31 98 SER A C 1
ATOM 731 O O . SER A 1 98 ? 12.826 1.150 -7.080 1.00 76.31 98 SER A O 1
ATOM 733 N N . TYR A 1 99 ? 13.082 2.572 -8.798 1.00 78.50 99 TYR A N 1
ATOM 734 C CA . TYR A 1 99 ? 12.160 3.574 -8.267 1.00 78.50 99 TYR A CA 1
ATOM 735 C C . TYR A 1 99 ? 10.707 3.097 -8.305 1.00 78.50 99 TYR A C 1
ATOM 737 O O . TYR A 1 99 ? 9.968 3.388 -7.371 1.00 78.50 99 TYR A O 1
ATOM 745 N N . VAL A 1 100 ? 10.300 2.306 -9.308 1.00 79.25 100 VAL A N 1
ATOM 746 C CA . VAL A 1 100 ? 8.947 1.712 -9.367 1.00 79.25 100 VAL A CA 1
ATOM 747 C C . VAL A 1 100 ? 8.688 0.843 -8.139 1.00 79.25 100 VAL A C 1
ATOM 749 O O . VAL A 1 100 ? 7.642 0.958 -7.501 1.00 79.25 100 VAL A O 1
ATOM 752 N N . LYS A 1 101 ? 9.668 0.013 -7.759 1.00 83.25 101 LYS A N 1
ATOM 753 C CA . LYS A 1 101 ? 9.580 -0.814 -6.550 1.00 83.25 101 LYS A CA 1
ATOM 754 C C . LYS A 1 101 ? 9.461 0.046 -5.289 1.00 83.25 101 LYS A C 1
ATOM 756 O O . LYS A 1 101 ? 8.621 -0.245 -4.440 1.00 83.25 101 LYS A O 1
ATOM 761 N N . SER A 1 102 ? 10.267 1.102 -5.175 1.00 86.44 102 SER A N 1
ATOM 762 C CA . SER A 1 102 ? 10.228 2.015 -4.026 1.00 86.44 102 SER A CA 1
ATOM 763 C C . SER A 1 102 ? 8.900 2.772 -3.919 1.00 86.44 102 SER A C 1
ATOM 765 O O . SER A 1 102 ? 8.364 2.896 -2.822 1.00 86.44 102 SER A O 1
ATOM 767 N N . ILE A 1 103 ? 8.331 3.226 -5.040 1.00 84.50 103 ILE A N 1
ATOM 768 C CA . ILE A 1 103 ? 7.024 3.902 -5.082 1.00 84.50 103 ILE A CA 1
ATOM 769 C C . ILE A 1 103 ? 5.905 2.929 -4.692 1.00 84.50 103 ILE A C 1
ATOM 771 O O . ILE A 1 103 ? 5.033 3.276 -3.898 1.00 84.50 103 ILE A O 1
ATOM 775 N N . GLY A 1 104 ? 5.950 1.688 -5.185 1.00 85.25 104 GLY A N 1
ATOM 776 C CA . GLY A 1 104 ? 5.007 0.654 -4.763 1.00 85.25 104 GLY A CA 1
ATOM 777 C C . GLY A 1 104 ? 5.096 0.370 -3.259 1.00 85.25 104 GLY A C 1
ATOM 778 O O . GLY A 1 104 ? 4.072 0.222 -2.597 1.00 85.25 104 GLY A O 1
ATOM 779 N N . LEU A 1 105 ? 6.311 0.319 -2.704 1.00 89.56 105 LEU A N 1
ATOM 780 C CA . LEU A 1 105 ? 6.519 0.115 -1.268 1.00 89.56 105 LEU A CA 1
ATOM 781 C C . LEU A 1 105 ? 5.984 1.302 -0.459 1.00 89.56 105 LEU A C 1
ATOM 783 O O . LEU A 1 105 ? 5.371 1.099 0.586 1.00 89.56 105 LEU A O 1
ATOM 787 N N . LEU A 1 106 ? 6.143 2.529 -0.960 1.00 87.88 106 LEU A N 1
ATOM 788 C CA . LEU A 1 106 ? 5.553 3.718 -0.350 1.00 87.88 106 LEU A CA 1
ATOM 789 C C . LEU A 1 106 ? 4.021 3.616 -0.293 1.00 87.88 106 LEU A C 1
ATOM 791 O O . LEU A 1 106 ? 3.441 3.892 0.752 1.00 87.88 106 LEU A O 1
ATOM 795 N N . ALA A 1 107 ? 3.369 3.154 -1.365 1.00 87.00 107 ALA A N 1
ATOM 796 C CA . ALA A 1 107 ? 1.921 2.932 -1.377 1.00 87.00 107 ALA A CA 1
ATOM 797 C C . ALA A 1 107 ? 1.476 1.899 -0.322 1.00 87.00 107 ALA A C 1
ATOM 799 O O . ALA A 1 107 ? 0.468 2.106 0.355 1.00 87.00 107 ALA A O 1
ATOM 800 N N . LEU A 1 108 ? 2.250 0.824 -0.126 1.00 90.75 108 LEU A N 1
ATOM 801 C CA . LEU A 1 108 ? 2.005 -0.152 0.939 1.00 90.75 108 LEU A CA 1
ATOM 802 C C . LEU A 1 108 ? 2.132 0.479 2.331 1.00 90.75 108 LEU A C 1
ATOM 804 O O . LEU A 1 108 ? 1.250 0.300 3.169 1.00 90.75 108 LEU A O 1
ATOM 808 N N . VAL A 1 109 ? 3.211 1.226 2.576 1.00 92.50 109 VAL A N 1
ATOM 809 C CA . VAL A 1 109 ? 3.449 1.894 3.865 1.00 92.50 109 VAL A CA 1
ATOM 810 C C . VAL A 1 109 ? 2.337 2.897 4.167 1.00 92.50 109 VAL A C 1
ATOM 812 O O . VAL A 1 109 ? 1.845 2.931 5.292 1.00 92.50 109 VAL A O 1
ATOM 815 N N . LEU A 1 110 ? 1.878 3.656 3.168 1.00 88.31 110 LEU A N 1
ATOM 816 C CA . LEU A 1 110 ? 0.735 4.562 3.306 1.00 88.31 110 LEU A CA 1
ATOM 817 C C . LEU A 1 110 ? -0.569 3.814 3.624 1.00 88.31 110 LEU A C 1
ATOM 819 O O . LEU A 1 110 ? -1.352 4.287 4.445 1.00 88.31 110 LEU A O 1
ATOM 823 N N . GLY A 1 111 ? -0.785 2.633 3.037 1.00 88.06 111 GLY A N 1
ATOM 824 C CA . GLY A 1 111 ? -1.927 1.770 3.356 1.00 88.06 111 GLY A CA 1
ATOM 825 C C . GLY A 1 111 ? -1.925 1.276 4.805 1.00 88.06 111 GLY A C 1
ATOM 826 O O . GLY A 1 111 ? -2.945 1.355 5.492 1.00 88.06 111 GLY A O 1
ATOM 827 N N . VAL A 1 112 ? -0.764 0.830 5.293 1.00 91.38 112 VAL A N 1
ATOM 828 C CA . VAL A 1 112 ? -0.575 0.416 6.695 1.00 91.38 112 VAL A CA 1
ATOM 829 C C . VAL A 1 112 ? -0.717 1.608 7.647 1.00 91.38 112 VAL A C 1
ATOM 831 O O . VAL A 1 112 ? -1.310 1.479 8.715 1.00 91.38 112 VAL A O 1
ATOM 834 N N . LEU A 1 113 ? -0.229 2.789 7.264 1.00 89.19 113 LEU A N 1
ATOM 835 C CA . LEU A 1 113 ? -0.382 4.004 8.062 1.00 89.19 113 LEU A CA 1
ATOM 836 C C . LEU A 1 113 ? -1.859 4.408 8.196 1.00 89.19 113 LEU A C 1
ATOM 838 O O . LEU A 1 113 ? -2.320 4.677 9.304 1.00 89.19 113 LEU A O 1
ATOM 842 N N . GLY A 1 114 ? -2.615 4.388 7.093 1.00 86.31 114 GLY A N 1
ATOM 843 C CA . GLY A 1 114 ? -4.053 4.670 7.106 1.00 86.31 114 GLY A CA 1
ATOM 844 C C . GLY A 1 114 ? -4.833 3.690 7.986 1.00 86.31 114 GLY A C 1
ATOM 845 O O . GLY A 1 114 ? -5.702 4.103 8.748 1.00 86.31 114 GLY A O 1
ATOM 846 N N . GLN A 1 115 ? -4.457 2.408 7.962 1.00 90.00 115 GLN A N 1
ATOM 847 C CA . GLN A 1 115 ? -4.980 1.388 8.874 1.00 90.00 115 GLN A CA 1
ATOM 848 C C . GLN A 1 115 ? -4.716 1.719 10.346 1.00 90.00 115 GLN A C 1
ATOM 850 O O . GLN A 1 115 ? -5.611 1.589 11.176 1.00 90.00 115 GLN A O 1
ATOM 855 N N . MET A 1 116 ? -3.488 2.109 10.692 1.00 90.50 116 MET A N 1
ATOM 856 C CA . MET A 1 116 ? -3.141 2.427 12.081 1.00 90.50 116 MET A CA 1
ATOM 857 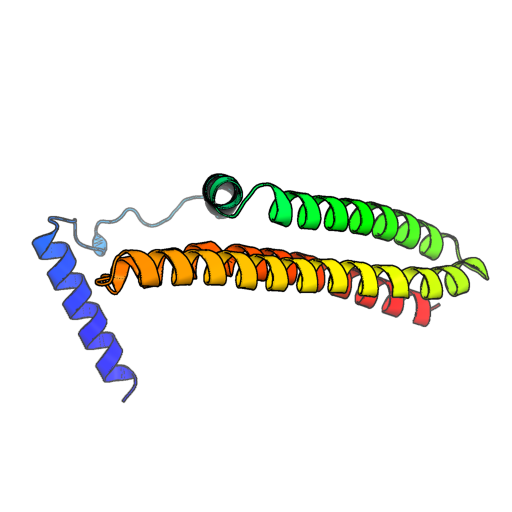C C . MET A 1 116 ? -3.925 3.639 12.590 1.00 90.50 116 MET A C 1
ATOM 859 O O . MET A 1 116 ? -4.371 3.633 13.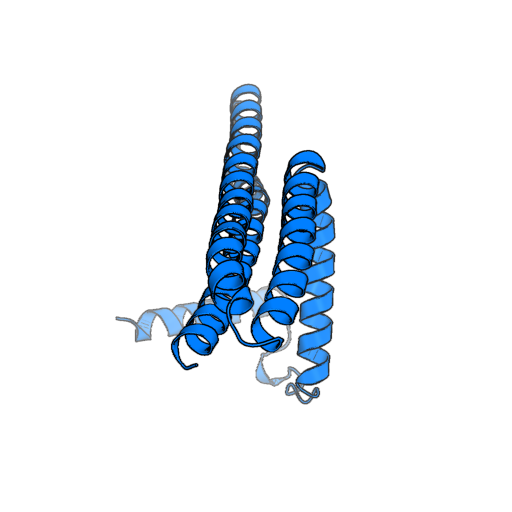733 1.00 90.50 116 MET A O 1
ATOM 863 N N . ILE A 1 117 ? -4.153 4.639 11.738 1.00 86.25 117 ILE A N 1
ATOM 864 C CA . ILE A 1 117 ? -4.926 5.837 12.094 1.00 86.25 117 ILE A CA 1
ATOM 865 C C . ILE A 1 117 ? -6.422 5.522 12.219 1.00 86.25 117 ILE A C 1
ATOM 867 O O . ILE A 1 117 ? -7.057 5.962 13.176 1.00 86.25 117 ILE A O 1
ATOM 871 N N . GLY A 1 118 ? -6.980 4.714 11.313 1.00 83.81 118 GLY A N 1
ATOM 872 C CA . GLY A 1 118 ? -8.371 4.260 11.410 1.00 83.81 118 GLY A CA 1
ATOM 873 C C . GLY A 1 118 ? -8.628 3.447 12.680 1.00 83.81 118 GLY A C 1
ATOM 874 O O . GLY A 1 118 ? -9.615 3.666 13.380 1.00 83.81 118 GLY A O 1
ATOM 875 N N . LEU A 1 119 ? -7.696 2.558 13.027 1.00 87.31 119 LEU A N 1
ATOM 876 C CA . LEU A 1 119 ? -7.775 1.779 14.257 1.00 87.31 119 LEU A CA 1
ATOM 877 C C . LEU A 1 119 ? -7.584 2.646 15.514 1.00 87.31 119 LEU A C 1
ATOM 879 O O . LEU A 1 119 ? -8.273 2.425 16.506 1.00 87.31 119 LEU A O 1
ATOM 883 N N . TYR A 1 120 ? -6.701 3.648 15.467 1.00 85.69 120 TYR A N 1
ATOM 884 C CA . TYR A 1 120 ? -6.511 4.609 16.557 1.00 85.69 120 TYR A CA 1
ATOM 885 C C . TYR A 1 120 ? -7.805 5.370 16.871 1.00 85.69 120 TYR A C 1
ATOM 887 O O . TYR A 1 120 ? -8.248 5.367 18.016 1.00 85.69 120 TYR A O 1
ATOM 895 N N . SER A 1 121 ? -8.461 5.926 15.847 1.00 81.88 121 SER A N 1
ATOM 896 C CA . SER A 1 121 ? -9.746 6.620 16.006 1.00 81.88 121 SER A CA 1
ATOM 897 C C . SER A 1 121 ? -10.851 5.686 16.517 1.00 81.88 121 SER A C 1
ATOM 899 O O . SER A 1 121 ? -11.646 6.071 17.373 1.00 81.88 121 SER A O 1
ATOM 901 N N . ALA A 1 122 ? -10.876 4.430 16.057 1.00 82.62 122 ALA A N 1
ATOM 902 C CA . ALA A 1 122 ? -11.819 3.441 16.569 1.00 82.62 122 ALA A CA 1
ATOM 903 C C . ALA A 1 122 ? -11.597 3.154 18.065 1.00 82.62 122 ALA A C 1
ATOM 905 O O . ALA A 1 122 ? -12.565 3.068 18.818 1.00 82.62 122 ALA A O 1
ATOM 906 N N . PHE A 1 123 ? -10.344 3.024 18.512 1.00 84.50 123 PHE A N 1
ATOM 907 C CA . PHE A 1 123 ? -10.024 2.816 19.926 1.00 84.50 123 PHE A CA 1
ATOM 908 C C . PHE A 1 123 ? -10.327 4.036 20.798 1.00 84.50 123 PHE A C 1
ATOM 910 O O . PHE A 1 123 ? -10.807 3.855 21.914 1.00 84.50 123 PHE A O 1
ATOM 917 N N . GLU A 1 124 ? -10.115 5.249 20.295 1.00 84.81 124 GLU A N 1
ATOM 918 C CA . GLU A 1 124 ? -10.490 6.491 20.984 1.00 84.81 124 GLU A CA 1
ATOM 919 C C . GLU A 1 124 ? -12.008 6.552 21.235 1.00 84.81 124 GLU A C 1
ATOM 921 O O . GLU A 1 124 ? -12.447 6.741 22.369 1.00 84.81 124 GLU A O 1
ATOM 926 N N . ALA A 1 125 ? -12.820 6.237 20.221 1.00 80.88 125 ALA A N 1
ATOM 927 C CA . ALA A 1 125 ? -14.276 6.161 20.365 1.00 80.88 125 ALA A CA 1
ATOM 928 C C . ALA A 1 125 ? -14.726 5.068 21.359 1.00 80.88 125 ALA A C 1
ATOM 930 O O . ALA A 1 125 ? -15.720 5.222 22.072 1.00 80.88 125 ALA A O 1
ATOM 931 N N . ILE A 1 126 ? -13.993 3.950 21.430 1.00 84.75 126 ILE A N 1
ATOM 932 C CA . ILE A 1 126 ? -14.243 2.880 22.408 1.00 84.75 126 ILE A CA 1
ATOM 933 C C . ILE A 1 126 ? -13.943 3.360 23.834 1.00 84.75 126 ILE A C 1
ATOM 935 O O . ILE A 1 126 ? -14.689 3.019 24.756 1.00 84.75 126 ILE A O 1
ATOM 939 N N . GLN A 1 127 ? -12.879 4.146 24.020 1.00 84.38 127 GLN A N 1
ATOM 940 C CA . GLN A 1 127 ? -12.511 4.710 25.321 1.00 84.38 127 GLN A CA 1
ATOM 941 C C . GLN A 1 127 ? -13.556 5.706 25.838 1.00 84.38 127 GLN A C 1
ATOM 943 O O . GLN A 1 127 ? -13.854 5.680 27.030 1.00 84.38 127 GLN A O 1
ATOM 948 N N . GLU A 1 128 ? -14.153 6.525 24.969 1.00 85.38 128 GLU A N 1
ATOM 949 C CA . GLU A 1 128 ? -15.215 7.464 25.364 1.00 85.38 128 GLU A CA 1
ATOM 950 C C . GLU A 1 128 ? -16.542 6.773 25.717 1.00 85.38 128 GLU A C 1
ATOM 952 O O . GLU A 1 128 ? -17.227 7.193 26.648 1.00 85.38 128 GLU A O 1
ATOM 957 N N . MET A 1 129 ? -16.921 5.706 25.003 1.00 79.56 129 MET A N 1
ATOM 958 C CA . MET A 1 129 ? -18.222 5.046 25.203 1.00 79.56 129 MET A CA 1
ATOM 959 C C . MET A 1 129 ? -18.248 4.025 26.350 1.00 79.56 129 MET A C 1
ATOM 961 O O . MET A 1 129 ? -19.328 3.668 26.823 1.00 79.56 129 MET A O 1
ATOM 965 N N . GLY A 1 130 ? -17.095 3.511 26.791 1.00 71.50 130 GLY A N 1
ATOM 966 C CA . GLY A 1 130 ? -16.952 2.614 27.949 1.00 71.50 130 GLY A CA 1
ATOM 967 C C . GLY A 1 130 ? -17.526 1.192 27.797 1.00 71.50 130 GLY A C 1
ATOM 968 O O . GLY A 1 130 ? -17.002 0.260 28.405 1.00 71.50 130 GLY A O 1
ATOM 969 N N . SER A 1 131 ? -18.556 0.978 26.970 1.00 75.88 131 SER A N 1
ATOM 970 C CA . SER A 1 131 ? -19.104 -0.344 26.637 1.00 75.88 131 SER A CA 1
ATOM 971 C C . SER A 1 131 ? -19.297 -0.488 25.129 1.00 75.88 131 SER A C 1
ATOM 973 O O . SER A 1 131 ? -19.986 0.309 24.496 1.00 75.88 131 SER A O 1
ATOM 975 N N . VAL A 1 132 ? -18.663 -1.503 24.535 1.00 75.69 132 VAL A N 1
ATOM 976 C CA . VAL A 1 132 ? -18.667 -1.714 23.082 1.00 75.69 132 VAL A CA 1
ATOM 977 C C . VAL A 1 132 ? -18.970 -3.170 22.777 1.00 75.69 132 VAL A C 1
ATOM 979 O O . VAL A 1 132 ? -18.378 -4.078 23.360 1.00 75.69 132 VAL A O 1
ATOM 982 N N . SER A 1 133 ? -19.916 -3.404 21.865 1.00 81.50 133 SER A N 1
ATOM 983 C CA . SER A 1 133 ? -20.251 -4.761 21.442 1.00 81.50 133 SER A CA 1
ATOM 984 C C . SER A 1 133 ? -19.137 -5.339 20.552 1.00 81.50 133 SER A C 1
ATOM 986 O O . SER A 1 133 ? -18.568 -4.615 19.727 1.00 81.50 133 SER A O 1
ATOM 988 N N . PRO A 1 134 ? -18.850 -6.654 20.633 1.00 80.88 134 PRO A N 1
ATOM 989 C CA . PRO A 1 134 ? -17.886 -7.306 19.741 1.00 80.88 134 PRO A CA 1
ATOM 990 C C . PRO A 1 134 ? -18.191 -7.094 18.248 1.00 80.88 134 PRO A C 1
ATOM 992 O O . PRO A 1 134 ? -17.277 -7.042 17.427 1.00 80.88 134 PRO A O 1
ATOM 995 N N . ALA A 1 135 ? -19.470 -6.916 17.898 1.00 81.75 135 ALA A N 1
ATOM 996 C CA . ALA A 1 135 ? -19.908 -6.629 16.535 1.00 81.75 135 ALA A CA 1
ATOM 997 C C . ALA A 1 135 ? -19.420 -5.260 16.024 1.00 81.75 135 ALA A C 1
ATOM 999 O O . ALA A 1 135 ? -19.005 -5.162 14.869 1.00 81.75 135 ALA A O 1
ATOM 1000 N N . MET A 1 136 ? -19.412 -4.218 16.867 1.00 79.69 136 MET A N 1
ATOM 1001 C CA . MET A 1 136 ? -18.899 -2.898 16.471 1.00 79.69 136 MET A CA 1
ATOM 1002 C C . MET A 1 136 ? -17.384 -2.917 16.260 1.00 79.69 136 MET A C 1
ATOM 1004 O O . MET A 1 136 ? -16.896 -2.395 15.258 1.00 79.69 136 MET A O 1
ATOM 1008 N N . LEU A 1 137 ? -16.645 -3.584 17.155 1.00 82.75 137 LEU A N 1
ATOM 1009 C CA . LEU A 1 137 ? -15.195 -3.750 17.020 1.00 82.75 137 LEU A CA 1
ATOM 1010 C C . LEU A 1 137 ? -14.839 -4.483 15.714 1.00 82.75 137 LEU A C 1
ATOM 1012 O O . LEU A 1 137 ? -13.951 -4.056 14.975 1.00 82.75 137 LEU A O 1
ATOM 1016 N N . ALA A 1 138 ? -15.570 -5.560 15.400 1.00 81.75 138 ALA A N 1
ATOM 1017 C CA . ALA A 1 138 ? -15.397 -6.315 14.161 1.00 81.75 138 ALA A CA 1
ATOM 1018 C C . ALA A 1 138 ? -15.691 -5.464 12.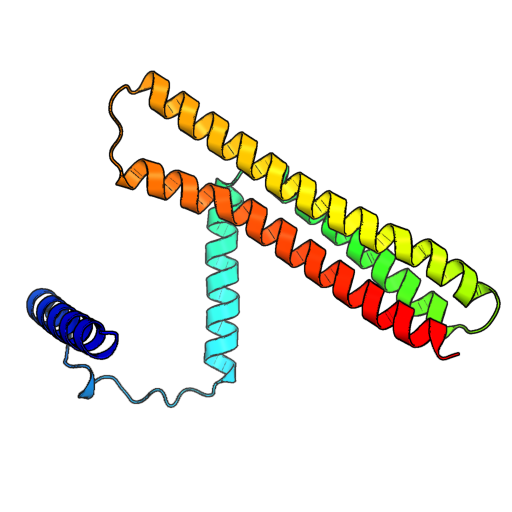911 1.00 81.75 138 ALA A C 1
ATOM 1020 O O . ALA A 1 138 ? -14.987 -5.584 11.907 1.00 81.75 138 ALA A O 1
ATOM 1021 N N . GLY A 1 139 ? -16.686 -4.574 12.978 1.00 80.94 139 GLY A N 1
ATOM 1022 C CA . GLY A 1 139 ? -16.986 -3.608 11.920 1.00 80.94 139 GLY A CA 1
ATOM 1023 C C . GLY A 1 139 ? -15.833 -2.633 11.664 1.00 80.94 139 GLY A C 1
ATOM 1024 O O . GLY A 1 139 ? -15.393 -2.499 10.522 1.00 80.94 139 GLY A O 1
ATOM 1025 N N . GLY A 1 140 ? -15.291 -2.013 12.717 1.00 77.50 140 GLY A N 1
ATOM 1026 C CA . GLY A 1 140 ? -14.163 -1.077 12.608 1.00 77.50 140 GLY A CA 1
ATOM 1027 C C . GLY A 1 140 ? -12.891 -1.734 12.064 1.00 77.50 140 GLY A C 1
ATOM 1028 O O . GLY A 1 140 ? -12.246 -1.200 11.161 1.00 77.50 140 GLY A O 1
ATOM 1029 N N . LEU A 1 141 ? -12.575 -2.947 12.528 1.00 83.81 141 LEU A N 1
ATOM 1030 C CA . LEU A 1 141 ? -11.452 -3.738 12.010 1.00 83.81 141 LEU A CA 1
ATOM 1031 C C . LEU A 1 141 ? -11.630 -4.101 10.532 1.00 83.81 141 LEU A C 1
ATOM 1033 O O . LEU A 1 141 ? -10.677 -3.992 9.755 1.00 83.81 141 LEU A O 1
ATOM 1037 N N . LYS A 1 142 ? -12.847 -4.489 10.126 1.00 80.94 142 LYS A N 1
ATOM 1038 C CA . LYS A 1 142 ? -13.168 -4.785 8.726 1.00 80.94 142 LYS A CA 1
ATOM 1039 C C . LYS A 1 142 ? -12.919 -3.566 7.843 1.00 80.94 142 LYS A C 1
ATOM 1041 O O . LYS A 1 142 ? -12.199 -3.692 6.858 1.00 80.94 142 LYS A O 1
ATOM 1046 N N . VAL A 1 143 ? -13.474 -2.405 8.200 1.00 78.38 143 VAL A N 1
ATOM 1047 C CA . VAL A 1 143 ? -13.332 -1.176 7.399 1.00 78.38 143 VAL A CA 1
ATOM 1048 C C . VAL A 1 143 ? -11.874 -0.754 7.308 1.00 78.38 143 VAL A C 1
ATOM 1050 O O . VAL A 1 143 ? -11.376 -0.490 6.218 1.00 78.38 143 VAL A O 1
ATOM 1053 N N . SER A 1 144 ? -11.168 -0.768 8.435 1.00 82.88 144 SER A N 1
ATOM 1054 C CA . SER A 1 144 ? -9.769 -0.378 8.467 1.00 82.88 144 SER A CA 1
ATOM 1055 C C . SER A 1 144 ? -8.938 -1.269 7.526 1.00 82.88 144 SER A C 1
ATOM 1057 O O . SER A 1 144 ? -8.189 -0.760 6.685 1.00 82.88 144 SER A O 1
ATOM 1059 N N . SER A 1 145 ? -9.078 -2.601 7.637 1.00 85.31 145 SER A N 1
ATOM 1060 C CA . SER A 1 145 ? -8.186 -3.566 6.960 1.00 85.31 145 SER A CA 1
ATOM 1061 C C . SER A 1 145 ? -8.177 -3.447 5.433 1.00 85.31 145 SER A C 1
ATOM 1063 O O . SER A 1 145 ? -7.186 -3.789 4.781 1.00 85.31 145 SER A O 1
ATOM 1065 N N . ILE A 1 146 ? -9.237 -2.884 4.857 1.00 81.12 146 ILE A N 1
ATOM 1066 C CA . ILE A 1 146 ? -9.388 -2.669 3.417 1.00 81.12 146 ILE A CA 1
ATOM 1067 C C . ILE A 1 146 ? -8.330 -1.713 2.868 1.00 81.12 146 ILE A C 1
ATOM 1069 O O . ILE A 1 146 ? -7.785 -1.969 1.794 1.00 81.12 146 ILE A O 1
ATOM 1073 N N . THR A 1 147 ? -7.961 -0.670 3.613 1.00 83.69 147 THR A N 1
ATOM 1074 C CA . THR A 1 147 ? -6.926 0.287 3.192 1.00 83.69 147 THR A CA 1
ATOM 1075 C C . THR A 1 147 ? -5.557 -0.389 3.066 1.00 83.69 147 THR A C 1
ATOM 1077 O O . THR A 1 147 ? -4.803 -0.115 2.130 1.00 83.69 147 THR A O 1
ATOM 1080 N N . THR A 1 148 ? -5.253 -1.346 3.953 1.00 88.44 148 THR A N 1
ATOM 1081 C CA . THR A 1 148 ? -4.008 -2.133 3.877 1.00 88.44 148 THR A CA 1
ATOM 1082 C C . THR A 1 148 ? -4.036 -3.103 2.703 1.00 88.44 148 THR A C 1
ATOM 1084 O O . THR A 1 148 ? -3.056 -3.200 1.967 1.00 88.44 148 THR A O 1
ATOM 1087 N N . ILE A 1 149 ? -5.160 -3.798 2.497 1.00 86.44 149 ILE A N 1
ATOM 1088 C CA . ILE A 1 149 ? -5.335 -4.722 1.368 1.00 86.44 149 ILE A CA 1
ATOM 1089 C C . ILE A 1 149 ? -5.145 -3.975 0.044 1.00 86.44 149 ILE A C 1
ATOM 1091 O O . ILE A 1 149 ? -4.435 -4.460 -0.836 1.00 86.44 149 ILE A O 1
ATOM 1095 N N . TRP A 1 150 ? -5.700 -2.768 -0.076 1.00 82.62 150 TRP A N 1
ATOM 1096 C CA . TRP A 1 150 ? -5.542 -1.937 -1.266 1.00 82.62 150 TRP A CA 1
ATOM 1097 C C . TRP A 1 150 ? -4.083 -1.532 -1.515 1.00 82.62 150 TRP A C 1
ATOM 1099 O O . TRP A 1 150 ? -3.566 -1.726 -2.617 1.00 82.62 150 TRP A O 1
ATOM 1109 N N . GLY A 1 151 ? -3.381 -1.052 -0.482 1.00 84.88 151 GLY A N 1
ATOM 1110 C CA . GLY A 1 151 ? -1.951 -0.737 -0.579 1.00 84.88 151 GLY A CA 1
ATOM 1111 C C . GLY A 1 151 ? -1.097 -1.950 -0.973 1.00 84.88 151 GLY A C 1
ATOM 1112 O O . GLY A 1 151 ? -0.171 -1.829 -1.778 1.00 84.88 151 GLY A O 1
ATOM 1113 N N . LEU A 1 152 ? -1.442 -3.137 -0.468 1.00 88.00 152 LEU A N 1
ATOM 1114 C CA . LEU A 1 152 ? -0.751 -4.388 -0.778 1.00 88.00 152 LEU A CA 1
ATOM 1115 C C . LEU A 1 152 ? -0.967 -4.830 -2.229 1.00 88.00 152 LEU A C 1
ATOM 1117 O O . LEU A 1 152 ? 0.001 -5.184 -2.900 1.00 88.00 152 LEU A O 1
ATOM 1121 N N . ILE A 1 153 ? -2.202 -4.765 -2.735 1.00 84.69 153 ILE A N 1
ATOM 1122 C CA . ILE A 1 153 ? -2.513 -5.085 -4.137 1.00 84.69 153 ILE A CA 1
ATOM 1123 C C . ILE A 1 153 ? -1.702 -4.180 -5.072 1.00 84.69 153 ILE A C 1
ATOM 1125 O O . ILE A 1 153 ? -1.020 -4.676 -5.970 1.00 84.69 153 ILE A O 1
ATOM 1129 N N . CYS A 1 154 ? -1.697 -2.869 -4.818 1.00 82.69 154 CYS A N 1
ATOM 1130 C CA . CYS A 1 154 ? -0.911 -1.906 -5.590 1.00 82.69 154 CYS A CA 1
ATOM 1131 C C . CYS A 1 154 ? 0.592 -2.234 -5.576 1.00 82.69 154 CYS A C 1
ATOM 1133 O O . CYS A 1 154 ? 1.242 -2.204 -6.626 1.00 82.69 154 CYS A O 1
ATOM 1135 N N . TYR A 1 155 ? 1.149 -2.590 -4.414 1.00 88.12 155 TYR A N 1
ATOM 1136 C CA . TYR A 1 155 ? 2.559 -2.967 -4.299 1.00 88.12 155 TYR A CA 1
ATOM 1137 C C . TYR A 1 155 ? 2.893 -4.241 -5.078 1.00 88.12 155 TYR A C 1
ATOM 1139 O O . TYR A 1 155 ? 3.885 -4.268 -5.807 1.00 88.12 155 TYR A O 1
ATOM 1147 N N . VAL A 1 156 ? 2.060 -5.278 -4.968 1.00 86.50 156 VAL A N 1
ATOM 1148 C CA . VAL A 1 156 ? 2.259 -6.544 -5.686 1.00 86.50 156 VAL A CA 1
ATOM 1149 C C . VAL A 1 156 ? 2.233 -6.319 -7.196 1.00 86.50 156 VAL A C 1
ATOM 1151 O O . VAL A 1 156 ? 3.104 -6.833 -7.896 1.00 86.50 156 VAL A O 1
ATOM 1154 N N . LEU A 1 157 ? 1.307 -5.502 -7.704 1.00 83.12 157 LEU A N 1
ATOM 1155 C CA . LEU A 1 157 ? 1.261 -5.148 -9.126 1.00 83.12 157 LEU A CA 1
ATOM 1156 C C . LEU A 1 157 ? 2.551 -4.451 -9.581 1.00 83.12 157 LEU A C 1
ATOM 1158 O O . LEU A 1 157 ? 3.142 -4.847 -10.586 1.00 83.12 157 LEU A O 1
ATOM 1162 N N . CYS A 1 158 ? 3.039 -3.470 -8.817 1.00 83.50 158 CYS A N 1
ATOM 1163 C CA . CYS A 1 158 ? 4.302 -2.788 -9.121 1.00 83.50 158 CYS A CA 1
ATOM 1164 C C . CYS A 1 158 ? 5.497 -3.755 -9.101 1.00 83.50 158 CYS A C 1
ATOM 1166 O O . CYS A 1 158 ? 6.385 -3.671 -9.952 1.00 83.50 158 CYS A O 1
ATOM 1168 N N . LEU A 1 159 ? 5.514 -4.691 -8.150 1.00 84.75 159 LEU A N 1
ATOM 1169 C CA . LEU A 1 159 ? 6.567 -5.694 -8.020 1.00 84.75 159 LEU A CA 1
ATOM 1170 C C . LEU A 1 159 ? 6.568 -6.673 -9.201 1.00 84.75 159 LEU A C 1
ATOM 1172 O O . LEU A 1 159 ? 7.639 -6.995 -9.712 1.00 84.75 159 LEU A O 1
ATOM 1176 N N . LEU A 1 160 ? 5.391 -7.109 -9.660 1.00 83.56 160 LEU A N 1
ATOM 1177 C CA . LEU A 1 160 ? 5.255 -7.969 -10.838 1.00 83.56 160 LEU A CA 1
ATOM 1178 C C . LEU A 1 160 ? 5.758 -7.273 -12.105 1.00 83.56 160 LEU A C 1
ATOM 1180 O O . LEU A 1 160 ? 6.504 -7.880 -12.870 1.00 83.56 160 LEU A O 1
ATOM 1184 N N . VAL A 1 161 ? 5.417 -5.995 -12.299 1.00 80.94 161 VAL A N 1
ATOM 1185 C CA . VAL A 1 161 ? 5.922 -5.195 -13.429 1.00 80.94 161 VAL A CA 1
ATOM 1186 C C . VAL A 1 161 ? 7.445 -5.083 -13.371 1.00 80.94 161 VAL A C 1
ATOM 1188 O O . VAL A 1 161 ? 8.120 -5.362 -14.360 1.00 80.94 161 VAL A O 1
ATOM 1191 N N . TYR A 1 162 ? 8.005 -4.741 -12.208 1.00 82.06 162 TYR A N 1
ATOM 1192 C CA . TYR A 1 162 ? 9.455 -4.673 -12.010 1.00 82.06 162 TYR A CA 1
ATOM 1193 C C . TYR A 1 162 ? 10.143 -6.010 -12.323 1.00 82.06 162 TYR A C 1
ATOM 1195 O O . TYR A 1 162 ? 11.157 -6.048 -13.023 1.00 82.06 162 TYR A O 1
ATOM 1203 N N . LEU A 1 163 ? 9.596 -7.120 -11.824 1.00 82.81 163 LEU A N 1
ATOM 1204 C CA . LEU A 1 163 ? 10.182 -8.445 -12.002 1.00 82.81 163 LEU A CA 1
ATOM 1205 C C . LEU A 1 163 ? 10.100 -8.907 -13.464 1.00 82.81 163 LEU A C 1
ATOM 1207 O O . LEU A 1 163 ? 11.084 -9.413 -13.996 1.00 82.81 163 LEU A O 1
ATOM 1211 N N . GLY A 1 164 ? 8.973 -8.661 -14.135 1.00 80.56 164 GLY A N 1
ATOM 1212 C CA . GLY A 1 164 ? 8.802 -8.956 -15.557 1.00 80.56 164 GLY A CA 1
ATOM 1213 C C . GLY A 1 164 ? 9.769 -8.164 -16.441 1.00 80.56 164 GLY A C 1
ATOM 1214 O O . GLY A 1 164 ? 10.494 -8.752 -17.242 1.00 80.56 164 GLY A O 1
ATOM 1215 N N . LEU A 1 165 ? 9.840 -6.841 -16.262 1.00 74.69 165 LEU A N 1
ATOM 1216 C CA . LEU A 1 165 ? 10.720 -5.976 -17.062 1.00 74.69 165 LEU A CA 1
ATOM 1217 C C . LEU A 1 165 ? 12.208 -6.250 -16.782 1.00 74.69 165 LEU A C 1
ATOM 1219 O O . LEU A 1 165 ? 13.006 -6.297 -17.716 1.00 74.69 165 LEU A O 1
ATOM 1223 N N . SER A 1 166 ? 12.594 -6.486 -15.523 1.00 71.69 166 SER A N 1
ATOM 1224 C CA . SER A 1 166 ? 13.987 -6.815 -15.174 1.00 71.69 166 SER A CA 1
ATOM 1225 C C . SER A 1 166 ? 14.432 -8.182 -15.704 1.00 71.69 166 SER A C 1
ATOM 1227 O O . SER A 1 166 ? 15.598 -8.338 -16.073 1.00 71.69 166 SER A O 1
ATOM 1229 N N . ALA A 1 167 ? 13.523 -9.157 -15.800 1.00 76.88 167 ALA A N 1
ATOM 1230 C CA . ALA A 1 167 ? 13.804 -10.450 -16.420 1.00 76.88 167 ALA A CA 1
ATOM 1231 C C . ALA A 1 167 ? 14.034 -10.328 -17.935 1.00 76.88 167 ALA A C 1
ATOM 1233 O O . ALA A 1 167 ? 14.933 -10.979 -18.464 1.00 76.88 167 ALA A O 1
ATOM 1234 N N . VAL A 1 168 ? 13.266 -9.476 -18.626 1.00 71.88 168 VAL A N 1
ATOM 1235 C CA . VAL A 1 168 ? 13.442 -9.212 -20.067 1.00 71.88 168 VAL A CA 1
ATOM 1236 C C . VAL A 1 168 ? 14.754 -8.471 -20.333 1.00 71.88 168 VAL A C 1
ATOM 1238 O O . VAL A 1 168 ? 15.502 -8.865 -21.222 1.00 71.88 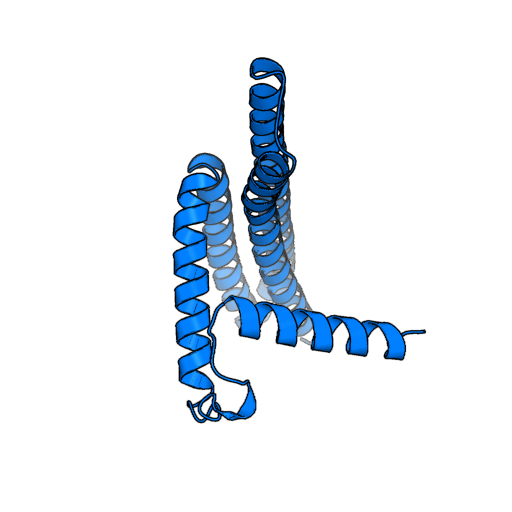168 VAL A O 1
ATOM 1241 N N . ALA A 1 169 ? 15.074 -7.457 -19.527 1.00 68.12 169 ALA A N 1
ATOM 1242 C CA . ALA A 1 169 ? 16.287 -6.656 -19.689 1.00 68.12 169 ALA A CA 1
ATOM 1243 C C . ALA A 1 169 ? 17.588 -7.427 -19.400 1.00 68.12 169 ALA A C 1
ATOM 1245 O O . ALA A 1 169 ? 18.604 -7.128 -20.008 1.00 68.12 169 ALA A O 1
ATOM 1246 N N . LYS A 1 170 ? 17.577 -8.431 -18.508 1.00 64.19 170 LYS A N 1
ATOM 1247 C CA . LYS A 1 170 ? 18.739 -9.319 -18.274 1.00 64.19 170 LYS A CA 1
ATOM 1248 C C . LYS A 1 170 ? 18.977 -10.344 -19.386 1.00 64.19 170 LYS A C 1
ATOM 1250 O O . LYS A 1 170 ? 20.005 -11.016 -19.370 1.00 64.19 170 LYS A O 1
ATOM 1255 N N . LYS A 1 171 ? 17.990 -10.551 -20.260 1.00 57.66 171 LYS A N 1
ATOM 1256 C CA . LYS A 1 171 ? 18.034 -11.559 -21.326 1.00 57.66 171 LYS A CA 1
ATOM 1257 C C . LYS A 1 171 ? 18.556 -10.990 -22.652 1.00 57.66 171 LYS A C 1
ATOM 1259 O O . LYS A 1 171 ? 18.828 -11.776 -23.556 1.00 57.66 171 LYS A O 1
ATOM 1264 N N . GLN A 1 172 ? 18.640 -9.662 -22.761 1.00 48.88 172 GLN A N 1
ATOM 1265 C CA . GLN A 1 172 ? 19.336 -8.946 -23.831 1.00 48.88 172 GLN A CA 1
ATOM 1266 C C . GLN A 1 172 ? 20.795 -8.715 -23.449 1.00 48.88 172 GLN A C 1
ATOM 1268 O O . GLN A 1 172 ? 21.624 -8.709 -24.383 1.00 48.88 172 GLN A O 1
#

InterPro domains:
  IPR002898 MotA/TolQ/ExbB proton channel [PF01618] (96-171)

Secondary structure (DSSP, 8-state):
--HHHHHHHHHHHHHHHHHTTPPPGGGSPP--S-HHHHHHHHHHHHHHHHHHHHHHT-HHHHHHHHHHHHHHHHHHHHHHHHHHT-SHHHHHHHHHHHHHHHHHHHHHHHHHHHHHHHHHHHHHHHHHHS---HHHHHHHHHHHHHHHHHHHHHHHHHHHHHHHHHHHHTT-

Radius of gyration: 23.14 Å; chains: 1; bounding box: 61×47×55 Å